Protein AF-A0A841TE69-F1 (afdb_monomer)

Solvent-accessible surface area (backbone atoms only — not comparable to full-atom values): 3778 Å² total; per-residue (Å²): 136,82,83,77,74,70,79,68,57,67,39,73,23,31,40,39,32,35,60,61,88,94,44,80,46,79,44,42,26,31,53,74,55,46,66,57,43,49,79,73,45,50,88,77,47,62,76,69,44,79,41,84,42,79,42,46,51,90,68,35,47,123

Mean predicted aligned error: 7.82 Å

Secondary structure (DSSP, 8-state):
---------EEE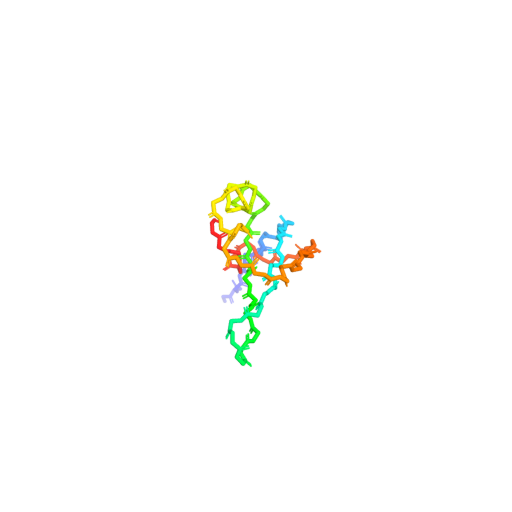EEEEEEEETTEEEEEEEEHHHHHHHHHHHTTT-SS-EEEEEEEEGGGSB-

Nearest PDB structures (foldseek):
  8ke7-assembly1_A  TM=5.378E-01  e=2.914E+00  Homo sapiens
  6v67-assembly1_A  TM=4.879E-01  e=5.129E+00  synthetic construct
  8ke7-assembly1_B  TM=5.429E-01  e=7.962E+00  Homo sapiens

Radius of gyration: 14.5 Å; Cα contacts (8 Å, |Δi|>4): 92; chains: 1; bounding box: 29×16×52 Å

Structure (mmCIF, N/CA/C/O backbone):
data_AF-A0A841TE69-F1
#
_entry.id   AF-A0A841TE69-F1
#
loop_
_atom_site.group_PDB
_atom_site.id
_atom_site.type_symbol
_atom_site.label_atom_id
_atom_site.label_alt_id
_atom_site.label_comp_id
_atom_site.label_asym_id
_atom_site.label_entity_id
_atom_site.label_seq_id
_atom_site.pdbx_PDB_ins_code
_atom_site.Cartn_x
_atom_site.Cartn_y
_atom_site.Cartn_z
_atom_site.occupancy
_atom_site.B_iso_or_equiv
_atom_site.auth_seq_id
_atom_site.auth_comp_id
_atom_site.auth_asym_id
_atom_site.auth_atom_id
_atom_site.pdbx_PDB_model_num
ATOM 1 N N . MET A 1 1 ? 5.382 1.894 -40.542 1.00 39.69 1 MET A N 1
ATOM 2 C CA . MET A 1 1 ? 5.687 2.364 -39.171 1.00 39.69 1 MET A CA 1
ATOM 3 C C . MET A 1 1 ? 5.463 1.206 -38.208 1.00 39.69 1 MET A C 1
ATOM 5 O O . MET A 1 1 ? 4.330 0.767 -38.078 1.00 39.69 1 MET A O 1
ATOM 9 N N . ARG A 1 2 ? 6.520 0.648 -37.603 1.00 40.38 2 ARG A N 1
ATOM 10 C CA . ARG A 1 2 ? 6.380 -0.320 -36.503 1.00 40.38 2 ARG A CA 1
ATOM 11 C C . ARG A 1 2 ? 6.224 0.484 -35.217 1.00 40.38 2 ARG A C 1
ATOM 13 O O . ARG A 1 2 ? 7.133 1.231 -34.871 1.00 40.38 2 ARG A O 1
ATOM 20 N N . ILE A 1 3 ? 5.084 0.359 -34.544 1.00 52.31 3 ILE A N 1
ATOM 21 C CA . ILE A 1 3 ? 4.936 0.850 -33.174 1.00 52.31 3 ILE A CA 1
ATOM 22 C C . ILE A 1 3 ? 5.786 -0.090 -32.322 1.00 52.31 3 ILE A C 1
ATOM 24 O O . ILE A 1 3 ? 5.413 -1.237 -32.089 1.00 52.31 3 ILE A O 1
ATOM 28 N N . ILE A 1 4 ? 6.985 0.356 -31.957 1.00 52.00 4 ILE A N 1
ATOM 29 C CA . ILE A 1 4 ? 7.819 -0.341 -30.985 1.00 52.00 4 ILE A CA 1
ATOM 30 C C . ILE A 1 4 ? 7.107 -0.118 -29.653 1.00 52.00 4 ILE A C 1
ATOM 32 O O . ILE A 1 4 ? 7.223 0.954 -29.063 1.00 52.00 4 ILE A O 1
ATOM 36 N N . GLY A 1 5 ? 6.277 -1.079 -29.241 1.00 53.47 5 GLY A N 1
ATOM 37 C CA . GLY A 1 5 ? 5.713 -1.088 -27.900 1.00 53.47 5 GLY A CA 1
ATOM 38 C C . GLY A 1 5 ? 6.882 -1.054 -26.929 1.00 53.47 5 GLY A C 1
ATOM 39 O O . GLY A 1 5 ? 7.653 -2.011 -26.865 1.00 53.47 5 GLY A O 1
ATOM 40 N N . VAL A 1 6 ? 7.073 0.080 -26.255 1.00 61.94 6 VAL A N 1
ATOM 41 C CA . VAL A 1 6 ? 8.047 0.190 -25.172 1.00 61.94 6 VAL A CA 1
ATOM 42 C C . VAL A 1 6 ? 7.703 -0.944 -24.209 1.00 61.94 6 VAL A C 1
ATOM 44 O O . VAL A 1 6 ? 6.541 -1.015 -23.808 1.00 61.94 6 VAL A O 1
ATOM 47 N N . PRO A 1 7 ? 8.628 -1.861 -23.876 1.00 60.03 7 PRO A N 1
ATOM 48 C CA . PRO A 1 7 ? 8.344 -2.884 -22.886 1.00 60.03 7 PRO A CA 1
ATOM 49 C C . PRO A 1 7 ? 7.971 -2.150 -21.605 1.00 60.03 7 PRO A C 1
ATOM 51 O O . PRO A 1 7 ? 8.827 -1.516 -20.982 1.00 60.0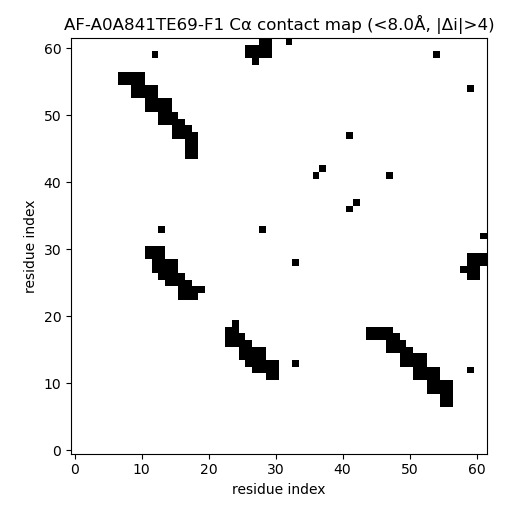3 7 PRO A O 1
ATOM 54 N N . SER A 1 8 ? 6.685 -2.148 -21.258 1.00 66.06 8 SER A N 1
ATOM 55 C CA . SER A 1 8 ? 6.209 -1.544 -20.027 1.00 66.06 8 SER A CA 1
ATOM 56 C C . SER A 1 8 ? 6.951 -2.247 -18.905 1.00 66.06 8 SER A C 1
ATOM 58 O O . SER A 1 8 ? 6.724 -3.432 -18.657 1.00 66.06 8 SER A O 1
ATOM 60 N N . LYS A 1 9 ? 7.918 -1.565 -18.285 1.00 78.12 9 LYS A N 1
ATOM 61 C CA . LYS A 1 9 ? 8.742 -2.166 -17.240 1.00 78.12 9 LYS A CA 1
ATOM 62 C C . LYS A 1 9 ? 7.805 -2.576 -16.111 1.00 78.12 9 LYS A C 1
ATOM 64 O O . LYS A 1 9 ? 7.229 -1.717 -15.437 1.00 78.12 9 LYS A O 1
ATOM 69 N N . LYS A 1 10 ? 7.605 -3.885 -15.964 1.00 82.88 10 LYS A N 1
ATOM 70 C CA . LYS A 1 10 ? 6.863 -4.436 -14.842 1.00 82.88 10 LYS A CA 1
ATOM 71 C C . LYS A 1 10 ? 7.711 -4.273 -13.593 1.00 82.88 10 LYS A C 1
ATOM 73 O O . LYS A 1 10 ? 8.924 -4.490 -13.625 1.00 82.88 10 LYS A O 1
ATOM 78 N N . ILE A 1 11 ? 7.079 -3.822 -12.524 1.00 87.81 11 ILE A N 1
ATOM 79 C CA . ILE A 1 11 ? 7.700 -3.679 -11.215 1.00 87.81 11 ILE A CA 1
ATOM 80 C C . ILE A 1 11 ? 6.818 -4.363 -10.180 1.00 87.81 11 ILE A C 1
ATOM 82 O O . ILE A 1 11 ? 5.603 -4.477 -10.358 1.00 87.81 11 ILE A O 1
ATOM 86 N N . ILE A 1 12 ? 7.454 -4.807 -9.102 1.00 89.88 12 ILE A N 1
ATOM 87 C CA . ILE A 1 12 ? 6.768 -5.346 -7.936 1.00 89.88 12 ILE A CA 1
ATOM 88 C C . ILE A 1 12 ? 6.404 -4.175 -7.023 1.00 89.88 12 ILE A C 1
ATOM 90 O O . ILE A 1 12 ? 7.251 -3.338 -6.694 1.00 89.88 12 ILE A O 1
ATOM 94 N N . GLY A 1 13 ? 5.146 -4.118 -6.612 1.00 90.88 13 GLY A N 1
ATOM 95 C CA . GLY A 1 13 ? 4.660 -3.165 -5.624 1.00 90.88 13 GLY A CA 1
ATOM 96 C C . GLY A 1 13 ? 3.502 -3.753 -4.835 1.00 90.88 13 GLY A C 1
ATOM 97 O O . GLY A 1 13 ? 3.290 -4.963 -4.833 1.00 90.88 13 GLY A O 1
ATOM 98 N N . TYR A 1 14 ? 2.749 -2.892 -4.161 1.00 92.44 14 TYR A N 1
ATOM 99 C CA . TYR A 1 14 ? 1.645 -3.307 -3.311 1.00 92.44 14 TYR A CA 1
ATOM 100 C C . TYR A 1 14 ? 0.307 -2.804 -3.821 1.00 92.44 14 TYR A C 1
ATOM 102 O O . TYR A 1 14 ? 0.156 -1.634 -4.177 1.00 92.44 14 TYR A O 1
ATOM 110 N N . ARG A 1 15 ? -0.678 -3.699 -3.797 1.00 92.56 15 ARG A N 1
ATOM 111 C CA . ARG A 1 15 ? -2.096 -3.374 -3.840 1.00 92.56 15 ARG A CA 1
ATOM 112 C C . ARG A 1 15 ? -2.590 -3.259 -2.405 1.00 92.56 15 ARG A C 1
ATOM 1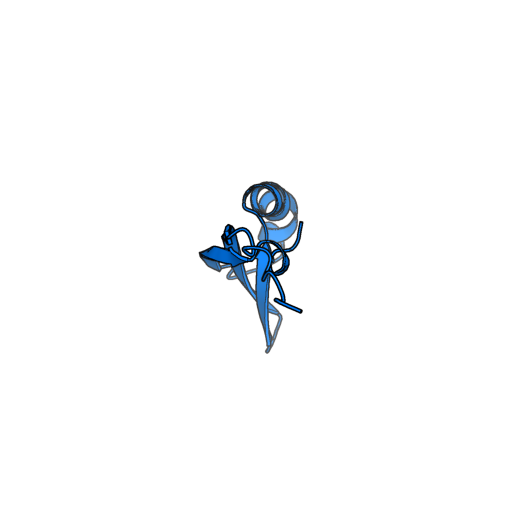14 O O . ARG A 1 15 ? -2.713 -4.257 -1.700 1.00 92.56 15 ARG A O 1
ATOM 121 N N . VAL A 1 16 ? -2.865 -2.034 -1.989 1.00 90.56 16 VAL A N 1
ATOM 122 C CA . VAL A 1 16 ? -3.409 -1.704 -0.675 1.00 90.56 16 VAL A CA 1
ATOM 123 C C . VAL A 1 16 ? -4.919 -1.582 -0.804 1.00 90.56 16 VAL A C 1
ATOM 125 O O . VAL A 1 16 ? -5.419 -0.797 -1.610 1.00 90.56 16 VAL A O 1
ATOM 128 N N . MET A 1 17 ? -5.638 -2.376 -0.026 1.00 91.94 17 MET A N 1
ATOM 129 C CA . MET A 1 17 ? -7.092 -2.463 -0.043 1.00 91.94 17 MET A CA 1
ATOM 130 C C . MET A 1 17 ? -7.625 -2.047 1.314 1.00 91.94 17 MET A C 1
ATOM 132 O O . MET A 1 17 ? -7.145 -2.538 2.331 1.00 91.94 17 MET A O 1
ATOM 136 N N . PHE A 1 18 ? -8.602 -1.152 1.343 1.00 89.12 18 PHE A N 1
ATOM 137 C CA . PHE A 1 18 ? -9.228 -0.738 2.593 1.00 89.12 18 PHE A CA 1
ATOM 138 C C . PHE A 1 18 ? -10.655 -0.257 2.371 1.00 89.12 18 PHE A C 1
ATOM 140 O O . PHE A 1 18 ? -11.024 0.179 1.279 1.00 89.12 18 PHE A O 1
ATOM 147 N N . SER A 1 19 ? -11.458 -0.322 3.428 1.00 86.62 19 SER A N 1
ATOM 148 C CA . SER A 1 19 ? -12.842 0.140 3.398 1.00 86.62 19 SER A CA 1
ATOM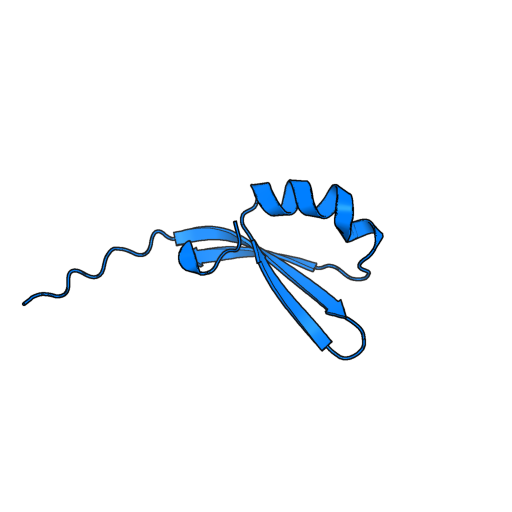 149 C C . SER A 1 19 ? -12.932 1.602 3.822 1.00 86.62 19 SER A C 1
ATOM 151 O O . SER A 1 19 ? -12.345 2.020 4.819 1.00 86.62 19 SER A O 1
ATOM 153 N N . MET A 1 20 ? -13.712 2.384 3.083 1.00 83.75 20 MET A N 1
ATOM 154 C CA . MET A 1 20 ? -14.059 3.761 3.417 1.00 83.75 20 MET A CA 1
ATOM 155 C C . MET A 1 20 ? -15.585 3.893 3.423 1.00 83.75 20 MET A C 1
ATOM 157 O O . MET A 1 20 ? -16.217 4.226 2.419 1.00 83.75 20 MET A O 1
ATOM 161 N N . GLY A 1 21 ? -16.194 3.574 4.568 1.00 83.19 21 GLY A N 1
ATOM 162 C CA . GLY A 1 21 ? -17.650 3.491 4.697 1.00 83.19 21 GLY A CA 1
ATOM 163 C C . GLY A 1 21 ? -18.213 2.322 3.887 1.00 83.19 21 GLY A C 1
ATOM 164 O O . GLY A 1 21 ? -17.883 1.173 4.159 1.00 83.19 21 GLY A O 1
ATOM 165 N N . GLN A 1 22 ? -19.058 2.614 2.894 1.00 85.75 22 GLN A N 1
ATOM 166 C CA . GLN A 1 22 ? -19.649 1.606 2.000 1.00 85.75 22 GLN A CA 1
ATOM 167 C C . GLN A 1 22 ? -18.763 1.255 0.792 1.00 85.75 22 GLN A C 1
ATOM 169 O O . GLN A 1 22 ? -19.104 0.355 0.027 1.00 85.75 22 GLN A O 1
ATOM 174 N N . PHE A 1 23 ? -17.642 1.956 0.601 1.00 84.38 23 PHE A N 1
ATOM 175 C CA . PHE A 1 23 ? -16.777 1.789 -0.565 1.00 84.38 23 PHE A CA 1
ATOM 176 C C . PHE A 1 23 ? -15.519 0.988 -0.227 1.00 84.38 23 PHE A C 1
ATOM 178 O O . PHE A 1 23 ? -14.916 1.187 0.828 1.00 84.38 23 PHE A O 1
ATOM 185 N N . GLN A 1 24 ? -15.090 0.128 -1.152 1.00 87.19 24 GLN A N 1
ATOM 186 C CA . GLN A 1 24 ? -13.783 -0.529 -1.108 1.00 87.19 24 GLN A CA 1
ATOM 187 C C . GLN A 1 24 ? -12.804 0.227 -2.009 1.00 87.19 24 GLN A C 1
ATOM 189 O O . GLN A 1 24 ? -13.045 0.401 -3.203 1.00 87.19 24 GLN A O 1
ATOM 194 N N . MET A 1 25 ? -11.708 0.694 -1.420 1.00 87.31 25 MET A N 1
ATOM 195 C CA . MET A 1 25 ? -10.639 1.414 -2.100 1.00 87.31 25 MET A CA 1
ATOM 196 C C . MET A 1 25 ? -9.493 0.461 -2.424 1.00 87.31 25 MET A C 1
ATOM 198 O O . MET A 1 25 ? -9.100 -0.345 -1.582 1.00 87.31 25 MET A O 1
ATOM 202 N N . TYR A 1 26 ? -8.926 0.607 -3.622 1.00 89.69 26 TYR A N 1
ATOM 203 C CA . TYR A 1 26 ? -7.754 -0.139 -4.081 1.00 89.69 26 TYR A CA 1
ATOM 204 C C . TYR A 1 26 ? -6.701 0.853 -4.555 1.00 89.69 26 TYR A C 1
ATOM 206 O O . TYR A 1 26 ? -6.940 1.622 -5.488 1.00 89.69 26 TYR A O 1
ATOM 214 N N . VAL A 1 27 ? -5.535 0.836 -3.921 1.00 89.12 27 VAL A N 1
ATOM 215 C CA . VAL A 1 27 ? -4.427 1.728 -4.252 1.00 89.12 27 VAL A CA 1
ATOM 216 C C . VAL A 1 27 ? -3.204 0.896 -4.587 1.00 89.12 27 VAL A C 1
ATOM 218 O O . VAL A 1 27 ? -2.736 0.108 -3.773 1.00 89.12 27 VAL A O 1
ATOM 221 N N . TYR A 1 28 ? -2.677 1.087 -5.790 1.00 90.81 28 TYR A N 1
ATOM 222 C CA . TYR A 1 28 ? -1.419 0.488 -6.211 1.00 90.81 28 TYR A CA 1
ATOM 223 C C . TYR A 1 28 ? -0.303 1.465 -5.882 1.00 90.81 28 TYR A C 1
ATOM 225 O O . TYR A 1 28 ? -0.327 2.602 -6.348 1.00 90.81 28 TYR A O 1
ATOM 233 N N . MET A 1 29 ? 0.674 1.051 -5.091 1.00 90.50 29 MET A N 1
ATOM 234 C CA . MET A 1 29 ? 1.821 1.890 -4.754 1.00 90.50 29 MET A CA 1
ATOM 235 C C . MET A 1 29 ? 3.117 1.090 -4.718 1.00 90.50 29 MET A C 1
ATOM 237 O O . MET A 1 29 ? 3.115 -0.112 -4.442 1.00 90.50 29 MET A O 1
ATOM 241 N N . LYS A 1 30 ? 4.239 1.750 -5.007 1.00 89.12 30 LYS A N 1
ATOM 242 C CA . LYS A 1 30 ? 5.555 1.127 -4.832 1.00 89.12 30 LYS A CA 1
ATOM 243 C C . LYS A 1 30 ? 5.764 0.731 -3.369 1.00 89.12 30 LYS A C 1
ATOM 245 O O . LYS A 1 30 ? 5.300 1.416 -2.456 1.00 89.12 30 LYS A O 1
ATOM 250 N N . ARG A 1 31 ? 6.531 -0.341 -3.152 1.00 87.06 31 ARG A N 1
ATOM 251 C CA . ARG A 1 31 ? 6.872 -0.853 -1.815 1.00 87.06 31 ARG A CA 1
ATOM 252 C C . ARG A 1 31 ? 7.440 0.231 -0.897 1.00 87.06 31 ARG A C 1
ATOM 254 O O . ARG A 1 31 ? 6.971 0.389 0.221 1.00 87.06 31 ARG A O 1
ATOM 261 N N . GLU A 1 32 ? 8.401 1.007 -1.394 1.00 86.56 32 GLU A N 1
ATOM 262 C CA . GLU A 1 32 ? 9.024 2.115 -0.653 1.00 86.56 32 GLU A CA 1
ATOM 263 C C . GLU A 1 32 ? 8.012 3.178 -0.204 1.00 86.56 32 GLU A C 1
ATOM 265 O O . GLU A 1 32 ? 8.106 3.710 0.900 1.00 86.56 32 GLU A O 1
ATOM 270 N N . TYR A 1 33 ? 7.003 3.446 -1.033 1.00 85.62 33 TYR A N 1
ATOM 271 C CA . TYR A 1 33 ? 5.986 4.443 -0.740 1.00 85.62 33 TYR A CA 1
ATOM 272 C C . TYR A 1 33 ? 5.020 3.947 0.336 1.00 85.62 33 TYR A C 1
ATOM 274 O O . TYR A 1 33 ? 4.690 4.686 1.264 1.00 85.62 33 TYR A O 1
ATOM 282 N N . TYR A 1 34 ? 4.623 2.673 0.264 1.00 87.19 34 TYR A N 1
ATOM 283 C CA . TYR A 1 34 ? 3.790 2.056 1.294 1.00 87.19 34 TYR A CA 1
ATOM 284 C C . TYR A 1 34 ? 4.487 2.009 2.655 1.00 87.19 34 TYR A C 1
ATOM 286 O O . TYR A 1 34 ? 3.868 2.296 3.676 1.00 87.19 34 TYR A O 1
ATOM 294 N N . GLU A 1 35 ? 5.785 1.702 2.676 1.00 85.12 35 GLU A N 1
ATOM 295 C CA . GLU A 1 35 ? 6.573 1.676 3.909 1.00 85.12 35 GLU A CA 1
ATOM 296 C C . GLU A 1 35 ? 6.556 3.025 4.636 1.00 85.12 35 GLU A C 1
ATOM 298 O O . GLU A 1 35 ? 6.556 3.039 5.860 1.00 85.12 35 GLU A O 1
ATOM 303 N N . ILE A 1 36 ? 6.466 4.148 3.918 1.00 85.81 36 ILE A N 1
ATOM 304 C CA . ILE A 1 36 ? 6.287 5.486 4.506 1.00 85.81 36 ILE A CA 1
ATOM 305 C C . ILE A 1 36 ? 4.816 5.723 4.882 1.00 85.81 36 ILE 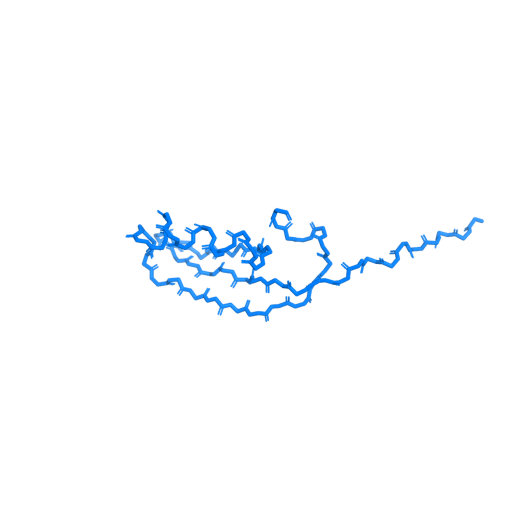A C 1
ATOM 307 O O . ILE A 1 36 ? 4.507 6.231 5.966 1.00 85.81 36 ILE A O 1
ATOM 311 N N . TRP A 1 37 ? 3.894 5.345 3.994 1.00 83.88 37 TRP A N 1
ATOM 312 C CA . TRP A 1 37 ? 2.455 5.536 4.169 1.00 83.88 37 TRP A CA 1
ATOM 313 C C . TRP A 1 37 ? 1.923 4.834 5.423 1.00 83.88 37 TRP A C 1
ATOM 315 O O . TRP A 1 37 ? 1.214 5.465 6.210 1.00 83.88 37 TRP A O 1
ATOM 325 N N . LYS A 1 38 ? 2.341 3.590 5.689 1.00 83.44 38 LYS A N 1
ATOM 326 C CA . LYS A 1 38 ? 1.873 2.806 6.842 1.00 83.44 38 LYS A CA 1
ATOM 327 C C . LYS A 1 38 ? 2.148 3.481 8.186 1.00 83.44 38 LYS A C 1
ATOM 329 O O . LYS A 1 38 ? 1.321 3.429 9.091 1.00 83.44 38 LYS A O 1
ATOM 334 N N . TYR A 1 39 ? 3.265 4.204 8.323 1.00 80.81 39 TYR A N 1
ATOM 335 C CA . TYR A 1 39 ? 3.583 4.907 9.573 1.00 80.81 39 TYR A CA 1
ATOM 336 C C . TYR A 1 39 ? 2.638 6.078 9.860 1.00 80.81 39 TYR A C 1
ATOM 338 O O . TYR A 1 39 ? 2.447 6.442 11.024 1.00 80.81 39 TYR A O 1
ATOM 346 N N . THR A 1 40 ? 2.043 6.664 8.818 1.00 77.88 40 THR A N 1
ATOM 347 C CA . THR A 1 40 ? 1.214 7.872 8.926 1.00 77.88 40 THR A CA 1
ATOM 348 C C . THR A 1 40 ? -0.283 7.597 8.783 1.00 77.88 40 THR A C 1
ATOM 350 O O . THR A 1 40 ? -1.078 8.280 9.430 1.00 77.88 40 THR A O 1
ATOM 353 N N . LYS A 1 41 ? -0.685 6.610 7.972 1.00 71.69 41 LYS A N 1
ATOM 354 C CA . LYS A 1 41 ? -2.083 6.396 7.562 1.00 71.69 41 LYS A CA 1
ATOM 355 C C . LYS A 1 41 ? -2.716 5.104 8.067 1.00 71.69 41 LYS A C 1
ATOM 357 O O . LYS A 1 41 ? -3.911 5.142 8.354 1.00 71.69 41 LYS A O 1
ATOM 362 N N . ASP A 1 42 ? -1.960 4.033 8.316 1.00 68.06 42 ASP A N 1
ATOM 363 C CA . ASP A 1 42 ? -2.551 2.779 8.831 1.00 68.06 42 ASP A CA 1
ATOM 364 C C . ASP A 1 42 ? -3.178 2.963 10.216 1.00 68.06 42 ASP A C 1
ATOM 366 O O . ASP A 1 42 ? -4.158 2.314 10.556 1.00 68.06 42 ASP A O 1
ATOM 370 N N . LYS A 1 43 ? -2.690 3.924 11.010 1.00 67.25 43 LYS A N 1
ATOM 371 C CA . LYS A 1 43 ? -3.308 4.266 12.304 1.00 67.25 43 LYS A CA 1
ATOM 372 C C . LYS A 1 43 ? -4.724 4.840 12.171 1.00 67.25 43 LYS A C 1
ATOM 374 O O . LYS A 1 43 ? -5.459 4.864 13.154 1.00 67.25 43 LYS A O 1
ATOM 379 N N . GLN A 1 44 ? -5.084 5.350 10.994 1.00 71.19 44 GLN A N 1
ATOM 380 C CA . GLN A 1 44 ? -6.364 6.007 10.721 1.00 71.19 44 GLN A CA 1
ATOM 381 C C . GLN A 1 44 ? -7.318 5.122 9.909 1.00 71.19 44 GLN A C 1
ATOM 383 O O . GLN A 1 44 ? -8.525 5.355 9.937 1.00 71.19 44 GLN A O 1
ATOM 388 N N . ILE A 1 45 ? -6.798 4.117 9.201 1.00 75.81 45 ILE A N 1
ATOM 389 C CA . ILE A 1 45 ? -7.566 3.267 8.291 1.00 75.81 45 ILE A CA 1
ATOM 390 C C . ILE A 1 45 ? -7.674 1.874 8.910 1.00 75.81 45 ILE A C 1
ATOM 392 O O . ILE A 1 45 ? -6.673 1.199 9.127 1.00 75.81 45 ILE A O 1
ATOM 396 N N . ARG A 1 46 ? -8.902 1.452 9.221 1.00 69.19 46 ARG A N 1
ATOM 397 C CA . ARG A 1 46 ? -9.177 0.099 9.723 1.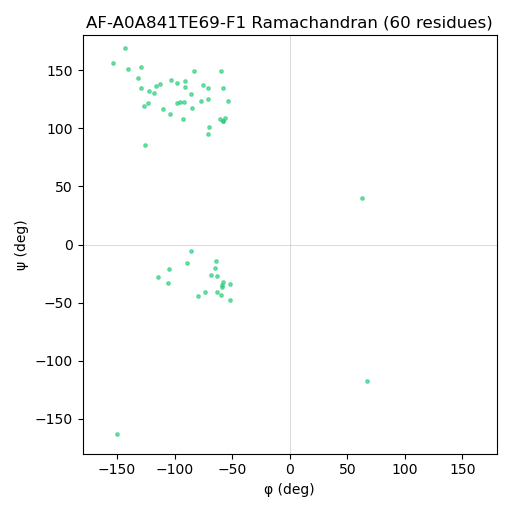00 69.19 46 ARG A CA 1
ATOM 398 C C . ARG A 1 46 ? -9.284 -0.878 8.549 1.00 69.19 46 ARG A C 1
ATOM 400 O O . ARG A 1 46 ? -9.698 -0.488 7.460 1.00 69.19 46 ARG A O 1
ATOM 407 N N . ASP A 1 47 ? -8.902 -2.130 8.792 1.00 81.06 47 ASP A N 1
ATOM 408 C CA . ASP A 1 47 ? -9.039 -3.253 7.851 1.00 81.06 47 ASP A CA 1
ATOM 409 C C . ASP A 1 47 ? -8.238 -3.102 6.543 1.00 81.06 47 ASP A C 1
ATOM 411 O O . ASP A 1 47 ? -8.700 -3.459 5.457 1.00 81.06 47 ASP A O 1
ATOM 415 N N . VAL A 1 48 ? -7.012 -2.576 6.645 1.00 85.00 48 VAL A N 1
ATOM 416 C CA . VAL A 1 48 ? -6.071 -2.526 5.517 1.00 85.00 48 VAL A CA 1
ATOM 417 C C . VAL A 1 48 ? -5.568 -3.935 5.194 1.00 85.00 48 VAL A C 1
ATOM 419 O O . VAL A 1 48 ? -5.010 -4.620 6.049 1.00 85.00 48 VAL A O 1
ATOM 422 N N . THR A 1 49 ? -5.717 -4.351 3.939 1.00 88.31 49 THR A N 1
ATOM 423 C CA . THR A 1 49 ? -5.115 -5.568 3.379 1.00 88.31 49 THR A CA 1
ATOM 424 C C . THR A 1 49 ? -4.079 -5.184 2.333 1.00 88.31 49 THR A C 1
ATOM 426 O O . THR A 1 49 ? -4.315 -4.293 1.518 1.00 88.31 49 THR A O 1
ATOM 429 N N . ILE A 1 50 ? -2.934 -5.861 2.338 1.00 89.44 50 ILE A N 1
ATOM 430 C CA . ILE A 1 50 ? -1.817 -5.577 1.435 1.00 89.44 50 ILE A CA 1
ATOM 431 C C . ILE A 1 50 ? -1.518 -6.844 0.647 1.00 89.44 50 ILE A C 1
ATOM 433 O O . ILE A 1 50 ? -1.378 -7.919 1.227 1.00 89.44 50 ILE A O 1
ATOM 437 N N . GLU A 1 51 ? -1.380 -6.706 -0.663 1.00 92.88 51 GLU A N 1
ATOM 438 C CA . GLU A 1 51 ? -0.979 -7.795 -1.547 1.00 92.88 51 GLU A CA 1
ATOM 439 C C . GLU A 1 51 ? 0.176 -7.354 -2.438 1.00 92.88 51 GLU A C 1
ATOM 441 O O . GLU A 1 51 ? 0.152 -6.257 -2.9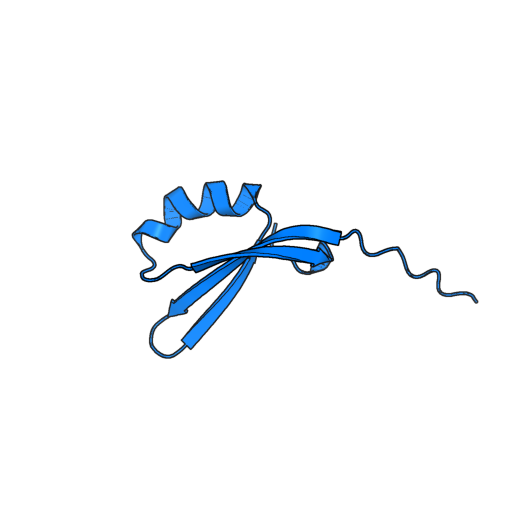99 1.00 92.88 51 GLU A O 1
ATOM 446 N N . GLU A 1 52 ? 1.191 -8.205 -2.572 1.00 92.88 52 GLU A N 1
ATOM 447 C CA . GLU A 1 52 ? 2.293 -7.982 -3.503 1.00 92.88 52 GLU A CA 1
ATOM 448 C C . GLU A 1 52 ? 1.850 -8.318 -4.927 1.00 92.88 52 GLU A C 1
ATOM 450 O O . GLU A 1 52 ? 1.379 -9.420 -5.200 1.00 92.88 52 GLU A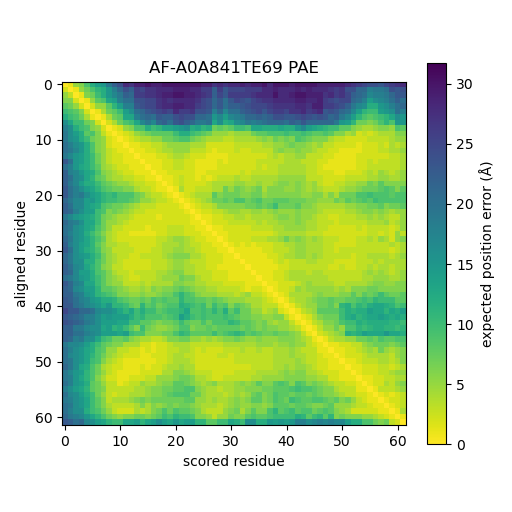 O 1
ATOM 455 N N . VAL A 1 53 ? 1.974 -7.349 -5.834 1.00 90.94 53 VAL A N 1
ATOM 456 C CA . VAL A 1 53 ? 1.514 -7.471 -7.220 1.00 90.94 53 VAL A CA 1
ATOM 457 C C . VAL A 1 53 ? 2.598 -7.021 -8.191 1.00 90.94 53 VAL A C 1
ATOM 459 O O . VAL A 1 53 ? 3.324 -6.057 -7.938 1.00 90.94 53 VAL A O 1
ATOM 462 N N . GLU A 1 54 ? 2.685 -7.702 -9.332 1.00 91.44 54 GLU A N 1
ATOM 463 C CA . GLU A 1 54 ? 3.577 -7.342 -10.434 1.00 91.44 54 GLU A CA 1
ATOM 464 C C . GLU A 1 54 ? 2.767 -6.692 -11.563 1.00 91.44 54 GLU A C 1
ATOM 466 O O . GLU A 1 54 ? 1.950 -7.338 -12.223 1.00 91.44 54 GLU A O 1
ATOM 471 N N . MET A 1 55 ? 2.982 -5.397 -11.797 1.00 85.75 55 MET A N 1
ATOM 472 C CA . MET A 1 55 ? 2.252 -4.630 -12.812 1.00 85.75 55 MET A CA 1
ATOM 473 C C . MET A 1 55 ? 3.159 -3.616 -13.508 1.00 85.75 55 MET A C 1
ATOM 475 O O . MET A 1 55 ? 4.290 -3.371 -13.092 1.00 85.75 55 MET A O 1
ATOM 479 N N . GLU A 1 56 ? 2.672 -3.015 -14.595 1.00 85.44 56 GLU A N 1
ATOM 480 C CA . GLU A 1 56 ? 3.381 -1.927 -15.270 1.00 85.44 56 GLU A CA 1
ATOM 481 C C . GLU A 1 56 ? 3.630 -0.764 -14.302 1.00 85.44 56 GLU A C 1
ATOM 483 O O . GLU A 1 56 ? 2.710 -0.336 -13.605 1.00 85.44 56 GLU A O 1
ATOM 488 N N . ALA A 1 57 ? 4.844 -0.205 -14.298 1.00 79.00 57 ALA A N 1
ATOM 489 C CA . ALA A 1 57 ? 5.206 0.903 -13.410 1.00 79.00 57 ALA A CA 1
ATOM 490 C C . ALA A 1 57 ? 4.227 2.091 -13.473 1.00 79.00 57 ALA A C 1
ATOM 492 O O . ALA A 1 57 ? 3.949 2.702 -12.448 1.00 79.00 57 ALA A O 1
ATOM 493 N N . ALA A 1 58 ? 3.642 2.367 -14.645 1.00 80.12 58 ALA A N 1
ATOM 494 C CA . ALA A 1 58 ? 2.653 3.431 -14.842 1.00 80.12 58 ALA A CA 1
ATOM 495 C C . ALA A 1 58 ? 1.333 3.230 -14.066 1.00 80.12 58 ALA A C 1
ATOM 497 O O . ALA A 1 58 ? 0.526 4.153 -13.980 1.00 80.12 58 ALA A O 1
ATOM 498 N N . ARG A 1 59 ? 1.081 2.028 -13.533 1.00 81.38 59 ARG A N 1
ATOM 499 C CA . ARG A 1 59 ? -0.107 1.704 -12.728 1.00 81.38 59 ARG A CA 1
ATOM 500 C C . ARG A 1 59 ? 0.094 1.961 -11.238 1.00 81.38 59 ARG A C 1
ATOM 502 O O . ARG A 1 59 ? -0.896 1.999 -10.5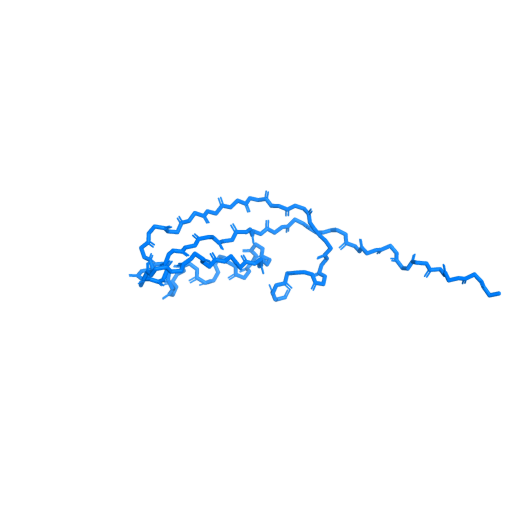15 1.00 81.38 59 ARG A O 1
ATOM 509 N N . PHE A 1 60 ? 1.336 2.124 -10.787 1.00 79.44 60 PHE A N 1
ATOM 510 C CA . PHE A 1 60 ? 1.650 2.403 -9.391 1.00 79.44 60 PHE A CA 1
ATOM 511 C C . PHE A 1 60 ? 1.692 3.910 -9.132 1.00 79.44 60 PHE A C 1
ATOM 513 O O . PHE A 1 60 ? 2.197 4.683 -9.943 1.00 79.44 60 PHE A O 1
ATOM 520 N N . LEU A 1 61 ? 1.175 4.321 -7.976 1.00 72.62 61 LEU A N 1
ATOM 521 C CA . LEU A 1 61 ? 1.437 5.634 -7.404 1.00 72.62 61 LEU A CA 1
ATOM 522 C C . LEU A 1 61 ? 2.851 5.661 -6.804 1.00 72.62 61 LEU A C 1
ATOM 524 O O . LEU A 1 61 ? 3.248 4.726 -6.095 1.00 72.62 61 LEU A O 1
ATOM 528 N N . GLY A 1 62 ? 3.555 6.768 -7.060 1.00 56.72 62 GLY A N 1
ATOM 529 C CA . GLY A 1 62 ? 4.945 7.000 -6.652 1.00 56.72 62 GLY A CA 1
ATOM 530 C C . GLY A 1 62 ? 5.941 6.584 -7.717 1.00 56.72 62 GLY A C 1
ATOM 531 O O . GLY A 1 62 ? 5.839 5.457 -8.232 1.00 56.72 62 GLY A O 1
#

Sequence (62 aa):
MRIIGVPSKKIIGYRVMFSMGQFQMYVYMKREYYEIWKYTKDKQIRDVTIEEVEMEAARFLG

Foldseek 3Di:
DDPPPDPLDKDKAKFKWADDDPDIDTAAAHNVVVVVCCVPPVVPTPPIDIDIDIDRPVRHDD

pLDDT: mean 79.98, std 12.89, range [39.69, 92.88]

Organism: NCBI:txid2163172